Protein AF-A0A7S3RDD9-F1 (afdb_monomer)

Foldseek 3Di:
DFADPPPDDQADFPVNVPPDDDDPPPWDKDFDPNFAQKDFAAPDAPRNQWDFPPDPPGDIHGQWTKYAAQDPVRLVVVADPQFFWWKAANVRSIITTGRHHRPDIDGGHRMGTITID

Nearest PDB structures (foldseek):
  4z0f-assembly1_A  TM=6.464E-01  e=8.076E-02  Plasmodium falciparum Vietnam Oak-Knoll (FVO)
  4r1a-assembly1_A  TM=6.212E-01  e=8.076E-02  Plasmodium falciparum FCR-3/Gambia
  8qu7-assembly1_E  TM=6.274E-01  e=1.860E-01  Plasmodium falciparum 3D7
  3zwz-assembly1_A  TM=6.482E-01  e=3.244E-01  Plasmodium falciparum 3D7
  2z8v-assembly1_A  TM=6.323E-01  e=1.627E+00  Plasmodium falciparum 3D7

Radius of gyration: 13.99 Å; Cα contacts (8 Å, |Δi|>4): 254; chains: 1; bounding box: 32×35×36 Å

pLDDT: mean 82.37, std 18.24, range [41.75, 98.5]

Mean predicted aligned error: 8.46 Å

Solvent-accessible surface area (backbone atoms only — not comparable to full-atom values): 6623 Å² total; per-residue (Å²): 125,36,64,57,103,67,90,48,48,57,84,46,39,70,80,74,60,71,82,71,84,94,69,94,68,80,81,50,71,45,59,50,95,74,11,65,32,16,36,59,9,25,93,38,66,82,34,76,37,71,42,77,37,93,52,102,78,70,46,74,44,48,38,41,42,60,36,43,26,88,42,64,72,54,38,55,69,68,43,52,92,72,35,32,24,37,30,33,27,65,92,78,21,40,18,36,38,21,53,47,68,70,75,30,54,38,89,36,81,68,24,29,14,31,39,47,113

Structure (mmCIF, N/CA/C/O backbone):
data_AF-A0A7S3RDD9-F1
#
_entry.id   AF-A0A7S3RDD9-F1
#
loop_
_atom_site.group_PDB
_atom_site.id
_atom_site.type_symbol
_atom_site.label_atom_id
_atom_site.label_alt_id
_atom_site.label_comp_id
_atom_site.label_asym_id
_atom_site.label_entity_id
_atom_site.label_seq_id
_atom_site.pdbx_PDB_ins_code
_atom_site.Cartn_x
_atom_site.Cartn_y
_atom_site.Cartn_z
_atom_site.occupancy
_atom_site.B_iso_or_equiv
_atom_site.auth_seq_id
_atom_site.auth_comp_id
_atom_site.auth_asym_id
_atom_site.auth_atom_id
_atom_site.pdbx_PDB_model_num
ATOM 1 N N . VAL A 1 1 ? -7.892 11.797 -12.646 1.00 41.75 1 VAL A N 1
ATOM 2 C CA . VAL A 1 1 ? -7.935 10.546 -13.435 1.00 41.75 1 VAL A CA 1
ATOM 3 C C . VAL A 1 1 ? -7.158 9.507 -12.651 1.00 41.75 1 VAL A C 1
ATOM 5 O O . VAL A 1 1 ? -6.071 9.846 -12.200 1.00 41.75 1 VAL A O 1
ATOM 8 N N . ALA A 1 2 ? -7.747 8.349 -12.343 1.00 41.94 2 ALA A N 1
ATOM 9 C CA . ALA A 1 2 ? -7.025 7.296 -11.627 1.00 41.94 2 ALA A CA 1
ATOM 10 C C . ALA A 1 2 ? -5.973 6.723 -12.591 1.00 41.94 2 ALA A C 1
ATOM 12 O O . ALA A 1 2 ? -6.291 6.438 -13.741 1.00 41.94 2 ALA A O 1
ATOM 13 N N . GLY A 1 3 ? -4.711 6.684 -12.172 1.00 47.59 3 GLY A N 1
ATOM 14 C CA . GLY A 1 3 ? -3.535 6.578 -13.040 1.00 47.59 3 GLY A CA 1
ATOM 15 C C . GLY A 1 3 ? -3.245 5.214 -13.676 1.00 47.59 3 GLY A C 1
ATOM 16 O O . GLY A 1 3 ? -2.094 4.804 -13.646 1.00 47.59 3 GLY A O 1
ATOM 17 N N . CYS A 1 4 ? -4.217 4.537 -14.297 1.00 46.78 4 CYS A N 1
ATOM 18 C CA . CYS A 1 4 ? -3.966 3.411 -15.216 1.00 46.78 4 CYS A CA 1
ATOM 19 C C . CYS A 1 4 ? -4.966 3.435 -16.394 1.00 46.78 4 CYS A C 1
ATOM 21 O O . CYS A 1 4 ? -6.037 4.031 -16.283 1.00 46.78 4 CYS A O 1
ATOM 23 N N . TRP A 1 5 ? -4.590 2.815 -17.518 1.00 46.38 5 TRP A N 1
ATOM 24 C CA . TRP A 1 5 ? -5.244 2.764 -18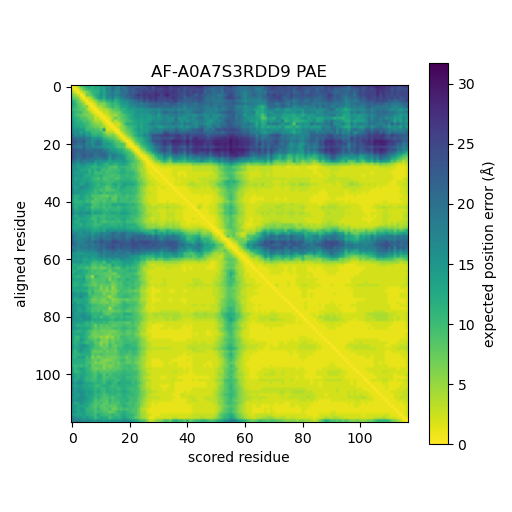.843 1.00 46.38 5 TRP A CA 1
ATOM 25 C C . TRP A 1 5 ? -6.630 2.066 -18.890 1.00 46.38 5 TRP A C 1
ATOM 27 O O . TRP A 1 5 ? -6.925 1.284 -19.794 1.00 46.38 5 TR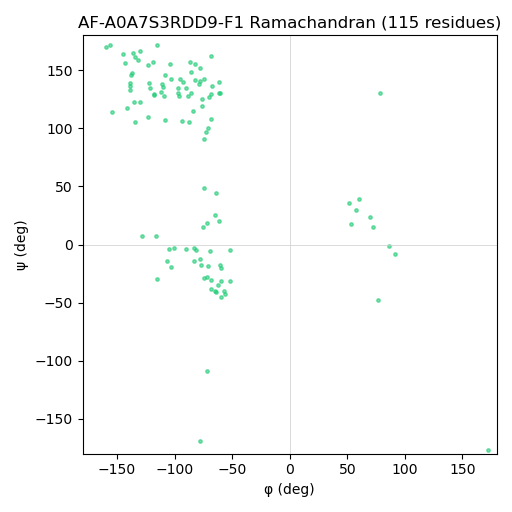P A O 1
ATOM 37 N N . ASP A 1 6 ? -7.506 2.353 -17.930 1.00 54.91 6 ASP A N 1
ATOM 38 C CA . ASP A 1 6 ? -8.713 1.558 -17.678 1.00 54.91 6 ASP A CA 1
ATOM 39 C C . ASP A 1 6 ? -9.995 2.418 -17.625 1.00 54.91 6 ASP A C 1
ATOM 41 O O . ASP A 1 6 ? -11.046 1.917 -17.234 1.00 54.91 6 ASP A O 1
ATOM 45 N N . ASP A 1 7 ? -9.931 3.718 -17.948 1.00 56.09 7 ASP A N 1
ATOM 46 C CA . ASP A 1 7 ? -11.034 4.696 -17.792 1.00 56.09 7 ASP A CA 1
ATOM 47 C C . ASP A 1 7 ? -11.646 4.762 -16.369 1.00 56.09 7 ASP A C 1
ATOM 49 O O . ASP A 1 7 ? -12.731 5.310 -16.160 1.00 56.09 7 ASP A O 1
ATOM 53 N N . ARG A 1 8 ? -10.938 4.242 -15.356 1.00 58.84 8 ARG A N 1
ATOM 54 C CA . ARG A 1 8 ? -11.400 4.213 -13.961 1.00 58.84 8 ARG A CA 1
ATOM 55 C C . ARG A 1 8 ? -11.256 5.560 -13.254 1.00 58.84 8 ARG A C 1
ATOM 57 O O . ARG A 1 8 ? -10.377 6.383 -13.539 1.00 58.84 8 ARG A O 1
ATOM 64 N N . THR A 1 9 ? -12.124 5.775 -12.275 1.00 60.28 9 THR A N 1
ATOM 65 C CA . THR A 1 9 ? -12.179 6.972 -11.431 1.00 60.28 9 THR A CA 1
ATOM 66 C C . THR A 1 9 ? -11.957 6.614 -9.965 1.00 60.28 9 THR A C 1
ATOM 68 O O . THR A 1 9 ? -12.222 5.500 -9.537 1.00 60.28 9 THR A O 1
ATOM 71 N N . ILE A 1 10 ? -11.514 7.582 -9.158 1.00 56.62 10 ILE A N 1
ATOM 72 C CA . ILE A 1 10 ? -11.277 7.386 -7.713 1.00 56.62 10 ILE A CA 1
ATOM 73 C C . ILE A 1 10 ? -12.537 6.961 -6.932 1.00 56.62 10 ILE A C 1
ATOM 75 O O . ILE A 1 10 ? -12.448 6.420 -5.834 1.00 56.62 10 ILE A O 1
ATOM 79 N N . THR A 1 11 ? -13.719 7.210 -7.500 1.00 60.38 11 THR A N 1
ATOM 80 C CA . THR A 1 11 ? -15.012 6.823 -6.926 1.00 60.38 11 THR A CA 1
ATOM 81 C C . THR A 1 11 ? -15.389 5.368 -7.197 1.00 60.38 11 THR A C 1
ATOM 83 O O . THR A 1 11 ? -16.426 4.923 -6.709 1.00 60.38 11 THR A O 1
ATOM 86 N N . ASP A 1 12 ? -14.592 4.630 -7.974 1.00 64.31 12 ASP A N 1
ATOM 87 C CA . ASP A 1 12 ? -14.836 3.211 -8.203 1.00 64.31 12 ASP A CA 1
ATOM 88 C C . ASP A 1 12 ? -14.624 2.400 -6.917 1.00 64.31 12 ASP A C 1
ATOM 90 O O . ASP A 1 12 ? -13.672 2.603 -6.161 1.00 64.31 12 ASP A O 1
ATOM 94 N N . THR A 1 13 ? -15.552 1.477 -6.664 1.00 61.88 13 THR A N 1
ATOM 95 C CA . THR A 1 13 ? -15.581 0.615 -5.476 1.00 61.88 13 THR A CA 1
ATOM 96 C C . THR A 1 13 ? -15.393 -0.856 -5.854 1.00 61.88 13 THR A C 1
ATOM 98 O O . THR A 1 13 ? -15.463 -1.230 -7.028 1.00 61.88 13 THR A O 1
ATOM 101 N N . VAL A 1 14 ? -15.228 -1.726 -4.851 1.00 60.09 14 VAL A N 1
ATOM 102 C CA . VAL A 1 14 ? -15.224 -3.195 -5.024 1.00 60.09 14 VAL A CA 1
ATOM 103 C C . VAL A 1 14 ? -16.446 -3.721 -5.789 1.00 60.09 14 VAL A C 1
ATOM 105 O O . VAL A 1 14 ? -16.338 -4.696 -6.533 1.00 60.09 14 VAL A O 1
ATOM 108 N N . ASP A 1 15 ? -17.601 -3.060 -5.660 1.00 61.00 15 ASP A N 1
ATOM 109 C CA . ASP A 1 15 ? -18.829 -3.445 -6.360 1.00 61.00 15 ASP A CA 1
ATOM 110 C C . ASP A 1 15 ? -18.707 -3.212 -7.876 1.00 61.00 15 ASP A C 1
ATOM 112 O O . ASP A 1 15 ? -19.241 -3.994 -8.669 1.00 61.00 15 ASP A O 1
ATOM 116 N N . ASN A 1 16 ? -17.927 -2.205 -8.287 1.00 61.53 16 ASN A N 1
ATOM 117 C CA . ASN A 1 16 ? -17.640 -1.908 -9.692 1.00 61.53 16 ASN A CA 1
ATOM 118 C C . ASN A 1 16 ? -16.646 -2.924 -10.292 1.00 61.53 16 ASN A C 1
ATOM 120 O O . ASN A 1 16 ? -16.726 -3.233 -11.482 1.00 61.53 16 ASN A O 1
ATOM 124 N N . ALA A 1 17 ? -15.755 -3.500 -9.474 1.00 55.78 17 ALA A N 1
ATOM 125 C CA . ALA A 1 17 ? -14.760 -4.496 -9.892 1.00 55.78 17 ALA A CA 1
ATOM 126 C C . ALA A 1 17 ? -15.335 -5.918 -10.090 1.00 55.78 17 ALA A C 1
ATOM 128 O O . ALA A 1 17 ? -14.693 -6.780 -10.694 1.00 55.78 17 ALA A O 1
ATOM 129 N N . ARG A 1 18 ? -16.569 -6.182 -9.635 1.00 53.25 18 ARG A N 1
ATOM 130 C CA . ARG A 1 18 ? -17.167 -7.529 -9.512 1.00 53.25 18 ARG A CA 1
ATOM 131 C C . ARG A 1 18 ? -17.552 -8.230 -10.831 1.00 53.25 18 ARG A C 1
ATOM 133 O O . ARG A 1 18 ? -18.346 -9.170 -10.815 1.00 53.25 18 ARG A O 1
ATOM 140 N N . ARG A 1 19 ? -17.015 -7.818 -11.985 1.00 54.66 19 ARG A N 1
ATOM 141 C CA . ARG A 1 19 ? -17.282 -8.477 -13.281 1.00 54.66 19 ARG A CA 1
ATOM 142 C C . ARG A 1 19 ? -16.326 -9.610 -13.658 1.00 54.66 19 ARG A C 1
ATOM 144 O O . ARG A 1 19 ? -16.592 -10.254 -14.668 1.00 54.66 19 ARG A O 1
ATOM 151 N N . VAL A 1 20 ? -15.277 -9.921 -12.890 1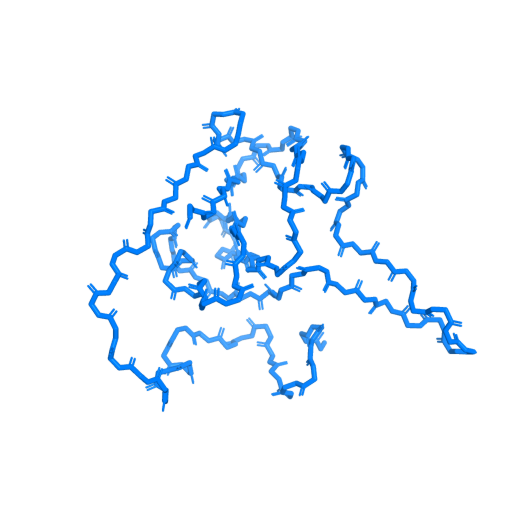.00 51.03 20 VAL A N 1
ATOM 152 C CA . VAL A 1 20 ? -14.328 -10.980 -13.288 1.00 51.03 20 VAL A CA 1
ATOM 153 C C . VAL A 1 20 ? -13.854 -11.841 -12.101 1.00 51.03 20 VAL A C 1
ATOM 155 O O . VAL A 1 20 ? -13.159 -11.368 -11.215 1.00 51.03 20 VAL A O 1
ATOM 158 N N . LEU A 1 21 ? -14.210 -13.130 -12.205 1.00 47.91 21 LEU A N 1
ATOM 159 C CA . LEU A 1 21 ? -13.675 -14.360 -11.590 1.00 47.91 21 LEU A CA 1
ATOM 160 C C . LEU A 1 21 ? -14.026 -14.737 -10.12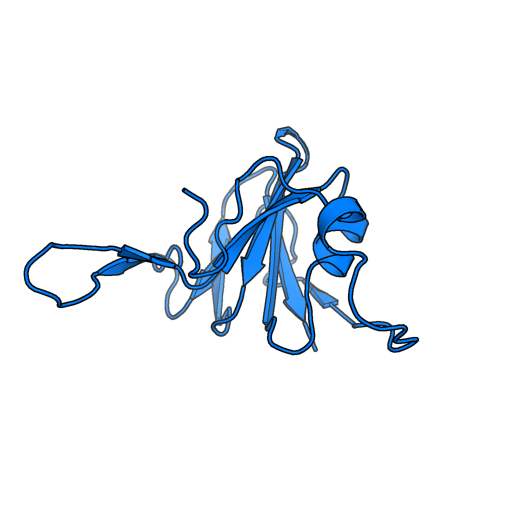9 1.00 47.91 21 LEU A C 1
ATOM 162 O O . LEU A 1 21 ? -13.854 -13.950 -9.203 1.00 47.91 21 LEU A O 1
ATOM 166 N N . PRO A 1 22 ? -14.462 -15.998 -9.901 1.00 57.50 22 PRO A N 1
ATOM 167 C CA . PRO A 1 22 ? -14.502 -16.603 -8.580 1.00 57.50 22 PRO A CA 1
ATOM 168 C C . PRO A 1 22 ? -13.120 -17.184 -8.267 1.00 57.50 22 PRO A C 1
ATOM 170 O O . PRO A 1 22 ? -12.696 -18.138 -8.916 1.00 57.50 22 PRO A O 1
ATOM 173 N N . THR A 1 23 ? -12.417 -16.660 -7.268 1.00 49.81 23 THR A N 1
ATOM 174 C CA . THR A 1 23 ? -11.196 -17.314 -6.777 1.00 49.81 23 THR A CA 1
ATOM 175 C C . THR A 1 23 ? -11.182 -17.358 -5.261 1.00 49.81 23 THR A C 1
ATOM 177 O O . THR A 1 23 ? -10.942 -16.373 -4.575 1.00 49.81 23 THR A O 1
ATOM 180 N N . THR A 1 24 ? -11.431 -18.564 -4.768 1.00 54.12 24 THR A N 1
ATOM 181 C CA . THR A 1 24 ? -11.238 -19.092 -3.413 1.00 54.12 24 THR A CA 1
ATOM 182 C C . THR A 1 24 ? -9.767 -19.160 -2.976 1.00 54.12 24 THR A C 1
ATOM 184 O O . THR A 1 24 ? -9.436 -19.959 -2.108 1.00 54.12 24 THR A O 1
ATOM 187 N N . GLU A 1 25 ? -8.881 -18.336 -3.535 1.00 58.25 25 GLU A N 1
ATOM 188 C CA . GLU A 1 25 ? -7.510 -18.213 -3.038 1.00 58.25 25 GLU A CA 1
ATOM 189 C C . GLU A 1 25 ? -7.473 -17.053 -2.054 1.00 58.25 25 GLU A C 1
ATOM 191 O O . GLU A 1 25 ? -7.612 -15.880 -2.409 1.00 58.25 25 GLU A O 1
ATOM 196 N N . LYS A 1 26 ? -7.372 -17.407 -0.777 1.00 61.59 26 LYS A N 1
ATOM 197 C CA . LYS A 1 26 ? -7.267 -16.450 0.312 1.00 61.59 26 LYS A CA 1
ATOM 198 C C . LYS A 1 26 ? -5.865 -15.848 0.235 1.00 61.59 26 LYS A C 1
ATOM 200 O O . LYS A 1 26 ? -4.916 -16.473 0.688 1.00 61.59 26 LYS A O 1
ATOM 205 N N . MET A 1 27 ? -5.736 -14.678 -0.383 1.00 77.44 27 MET A N 1
ATOM 206 C CA . MET A 1 27 ? -4.453 -13.977 -0.436 1.00 77.44 27 MET A CA 1
ATOM 207 C C . MET A 1 27 ? -3.980 -13.666 0.985 1.00 77.44 27 MET A C 1
ATOM 209 O O . MET A 1 27 ? -4.751 -13.152 1.803 1.00 77.44 27 MET A O 1
ATOM 213 N N . THR A 1 28 ? -2.728 -14.009 1.274 1.00 90.31 28 THR A N 1
ATOM 214 C CA . THR A 1 28 ? -2.087 -13.705 2.553 1.00 90.31 28 THR A CA 1
ATOM 215 C C . THR A 1 28 ? -1.357 -12.378 2.435 1.00 90.31 28 THR A C 1
ATOM 217 O O . THR A 1 28 ? -0.738 -12.087 1.414 1.00 90.31 28 THR A O 1
ATOM 220 N N . PHE A 1 29 ? -1.440 -11.573 3.491 1.00 95.00 29 PHE A N 1
ATOM 221 C CA . PHE A 1 29 ? -0.757 -10.293 3.579 1.00 95.00 29 PHE A CA 1
ATOM 222 C C . PHE A 1 29 ? 0.153 -10.260 4.800 1.00 95.00 29 PHE A C 1
ATOM 224 O O . PHE A 1 29 ? -0.248 -10.686 5.887 1.00 95.00 29 PHE A O 1
ATOM 231 N N . GLN A 1 30 ? 1.347 -9.699 4.627 1.00 96.56 30 GLN A N 1
ATOM 232 C CA . GLN A 1 30 ? 2.308 -9.458 5.694 1.00 96.56 30 GLN A CA 1
ATOM 233 C C . GLN A 1 30 ? 2.467 -7.953 5.946 1.00 96.56 30 GLN A C 1
ATOM 235 O O . GLN A 1 30 ? 2.680 -7.197 4.995 1.00 96.56 30 GLN A O 1
ATOM 240 N N . PRO A 1 31 ? 2.389 -7.495 7.208 1.00 96.88 31 PRO A N 1
ATOM 241 C CA . PRO A 1 31 ? 2.657 -6.103 7.538 1.00 96.88 31 PRO A CA 1
ATOM 242 C C . PRO A 1 31 ? 4.141 -5.787 7.330 1.00 96.88 31 PRO A C 1
ATOM 244 O O . PRO A 1 31 ? 5.006 -6.476 7.875 1.00 96.88 31 PRO A O 1
ATOM 247 N N . LEU A 1 32 ? 4.441 -4.713 6.602 1.00 95.94 32 LEU A N 1
ATOM 248 C CA . LEU A 1 32 ? 5.810 -4.212 6.484 1.00 95.94 32 LEU A CA 1
ATOM 249 C C . LEU A 1 32 ? 6.128 -3.272 7.647 1.00 95.94 32 LEU A C 1
ATOM 251 O O . LEU A 1 32 ? 5.346 -2.376 7.957 1.00 95.94 32 LEU A O 1
ATOM 255 N N . ASP A 1 33 ? 7.258 -3.495 8.320 1.00 95.69 33 ASP A N 1
ATOM 256 C CA . ASP A 1 33 ? 7.721 -2.697 9.468 1.00 95.69 33 ASP A CA 1
ATOM 257 C C . ASP A 1 33 ? 6.672 -2.503 10.583 1.00 95.69 33 ASP A C 1
ATOM 259 O O . ASP A 1 33 ? 6.592 -1.445 11.219 1.00 95.69 33 ASP A O 1
ATOM 263 N N . GLY A 1 34 ? 5.859 -3.539 10.819 1.00 95.06 34 GLY A N 1
ATOM 264 C CA . GLY A 1 34 ? 4.758 -3.539 11.789 1.00 95.06 34 GLY A CA 1
ATOM 265 C C . GLY A 1 34 ? 3.404 -3.108 11.216 1.00 95.06 34 GLY A C 1
ATOM 266 O O . GLY A 1 34 ? 2.389 -3.269 11.890 1.00 95.06 34 GLY A O 1
ATOM 267 N N . GLY A 1 35 ? 3.366 -2.628 9.972 1.00 94.44 35 GLY A N 1
ATOM 268 C CA . GLY A 1 35 ? 2.158 -2.342 9.200 1.00 94.44 35 GLY A CA 1
ATOM 269 C C . GLY A 1 35 ? 1.449 -1.054 9.605 1.00 94.44 35 GLY A C 1
ATOM 270 O O . GLY A 1 35 ? 1.133 -0.259 8.733 1.00 94.44 35 GLY A O 1
ATOM 271 N N . ASP A 1 36 ? 1.219 -0.826 10.898 1.00 97.31 36 ASP A N 1
ATOM 272 C CA . ASP A 1 36 ? 0.542 0.370 11.418 1.00 97.31 36 ASP A CA 1
ATOM 273 C C . ASP A 1 36 ? 1.463 1.597 11.477 1.00 97.31 36 ASP A C 1
ATOM 275 O O . ASP A 1 36 ? 2.629 1.512 11.872 1.00 97.31 36 ASP A O 1
ATOM 279 N N . GLY A 1 37 ? 0.931 2.756 11.084 1.00 97.50 37 GLY A N 1
ATOM 280 C CA . GLY A 1 37 ? 1.693 4.002 11.010 1.00 97.50 37 GLY A CA 1
ATOM 281 C C . GLY A 1 37 ? 2.729 4.003 9.885 1.00 97.50 37 GLY A C 1
ATOM 282 O O . GLY A 1 37 ? 3.721 4.736 9.967 1.00 97.50 37 GLY A O 1
ATOM 283 N N . ARG A 1 38 ? 2.519 3.171 8.859 1.00 98.06 38 ARG A N 1
ATOM 284 C CA . ARG A 1 38 ? 3.429 2.976 7.729 1.00 98.06 38 ARG A CA 1
ATOM 285 C C . ARG A 1 38 ? 2.740 3.295 6.415 1.00 98.06 38 ARG A C 1
ATOM 287 O O . ARG A 1 38 ? 1.639 2.820 6.155 1.00 98.06 38 ARG A O 1
ATOM 294 N N . VAL A 1 39 ? 3.446 4.040 5.578 1.00 97.81 39 VAL A N 1
ATOM 295 C CA . VAL A 1 39 ? 3.138 4.214 4.156 1.00 97.81 39 VAL A CA 1
ATOM 296 C C . VAL A 1 39 ? 4.096 3.369 3.323 1.00 97.81 39 VAL A C 1
ATOM 298 O O . VAL A 1 39 ? 5.272 3.240 3.676 1.00 97.81 39 VAL A O 1
ATOM 301 N N . CYS A 1 40 ? 3.590 2.781 2.249 1.00 98.06 40 CYS A N 1
ATOM 302 C CA . CYS A 1 40 ? 4.312 1.927 1.325 1.00 98.06 40 CYS A CA 1
ATOM 303 C C . CYS A 1 40 ? 5.230 2.746 0.420 1.00 98.06 40 CYS A C 1
ATOM 305 O O . CYS A 1 40 ? 4.920 3.870 0.021 1.00 98.06 40 CYS A O 1
ATOM 307 N N . ARG A 1 41 ? 6.404 2.194 0.126 1.00 97.19 41 ARG A N 1
ATOM 308 C CA . ARG A 1 41 ? 7.398 2.804 -0.752 1.00 97.19 41 ARG A CA 1
ATOM 309 C C . ARG A 1 41 ? 7.985 1.758 -1.687 1.00 97.19 41 ARG A C 1
ATOM 311 O O . ARG A 1 41 ? 8.136 0.595 -1.309 1.00 97.19 41 ARG A O 1
ATOM 318 N N . GLY A 1 42 ? 8.336 2.195 -2.891 1.00 94.19 42 GLY A N 1
ATOM 319 C CA . GLY A 1 42 ? 8.921 1.337 -3.915 1.00 94.19 42 GLY A CA 1
ATOM 320 C C . GLY A 1 42 ? 10.363 0.951 -3.585 1.00 94.19 42 GLY A C 1
ATOM 321 O O . GLY A 1 42 ? 10.640 0.162 -2.682 1.00 94.19 42 GLY A O 1
ATOM 322 N N . SER A 1 43 ? 11.298 1.510 -4.342 1.00 92.50 43 SER A N 1
ATOM 323 C CA . SER A 1 43 ? 12.718 1.143 -4.355 1.00 92.50 43 SER A CA 1
ATOM 324 C C . SER A 1 43 ? 13.576 1.782 -3.253 1.00 92.50 43 SER A C 1
ATOM 326 O O . SER A 1 43 ? 14.698 1.329 -3.024 1.00 92.50 43 SER A O 1
ATOM 328 N N . HIS A 1 44 ? 13.076 2.815 -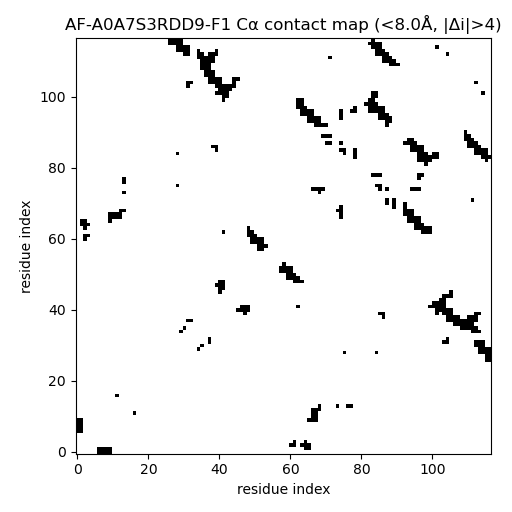2.569 1.00 92.38 44 HIS A N 1
ATOM 329 C CA . HIS A 1 44 ? 13.709 3.456 -1.409 1.00 92.38 44 HIS A CA 1
ATOM 330 C C . HIS A 1 44 ? 12.672 4.231 -0.575 1.00 92.38 44 HIS A C 1
ATOM 332 O O . HIS A 1 44 ? 11.550 4.449 -1.012 1.00 92.38 44 HIS A O 1
ATOM 338 N N . GLU A 1 45 ? 13.030 4.711 0.619 1.00 93.50 45 GLU A N 1
ATOM 339 C CA . GLU A 1 45 ? 12.097 5.340 1.583 1.00 93.50 45 GLU A CA 1
ATOM 340 C C . GLU A 1 45 ? 11.370 6.615 1.093 1.00 93.50 45 GLU A C 1
ATOM 342 O O . GLU A 1 45 ? 10.385 7.051 1.703 1.00 93.50 45 GLU A O 1
ATOM 347 N N . GLN A 1 46 ? 11.867 7.254 0.030 1.00 91.88 46 GLN A N 1
ATOM 348 C CA . GLN A 1 46 ? 11.274 8.451 -0.587 1.00 91.88 46 GLN A CA 1
ATOM 349 C C . GLN A 1 46 ? 10.563 8.147 -1.910 1.00 91.88 46 GLN A C 1
ATOM 351 O O . GLN A 1 46 ? 9.969 9.056 -2.481 1.00 91.88 46 GLN A O 1
ATOM 356 N N . ASP A 1 47 ? 10.620 6.902 -2.384 1.00 90.75 47 ASP A N 1
ATOM 357 C CA . ASP A 1 47 ? 9.911 6.448 -3.576 1.00 90.75 47 ASP A CA 1
ATOM 358 C C . ASP A 1 47 ? 8.427 6.293 -3.236 1.00 90.75 47 ASP A C 1
ATOM 360 O O . ASP A 1 47 ? 7.987 5.252 -2.743 1.00 90.75 47 ASP A O 1
ATOM 364 N N . ASP A 1 48 ? 7.664 7.363 -3.442 1.00 91.00 48 ASP A N 1
ATOM 365 C CA . ASP A 1 48 ? 6.219 7.422 -3.209 1.00 91.00 48 ASP A CA 1
ATOM 366 C C . ASP A 1 48 ? 5.400 6.697 -4.286 1.00 91.00 48 ASP A C 1
ATOM 368 O O . ASP A 1 48 ? 4.191 6.908 -4.374 1.00 91.00 48 ASP A O 1
ATOM 372 N N . GLY A 1 49 ? 6.057 5.864 -5.103 1.00 86.56 49 GLY A N 1
ATOM 373 C CA . GLY A 1 49 ? 5.459 5.118 -6.198 1.00 86.56 49 GLY A CA 1
ATOM 374 C C . GLY A 1 49 ? 5.089 5.988 -7.394 1.00 86.56 49 GLY A C 1
ATOM 375 O O . GLY A 1 49 ? 4.327 5.529 -8.243 1.00 86.56 49 GLY A O 1
ATOM 376 N N . THR A 1 50 ? 5.595 7.224 -7.486 1.00 86.88 50 THR A N 1
ATOM 377 C CA . THR A 1 50 ? 5.426 8.073 -8.670 1.00 86.88 50 THR A CA 1
ATOM 378 C C . THR A 1 50 ? 6.737 8.236 -9.440 1.00 86.88 50 THR A C 1
ATOM 380 O O . THR A 1 50 ? 7.771 8.615 -8.893 1.00 86.88 50 THR A O 1
ATOM 383 N N . GLY A 1 51 ? 6.692 7.970 -10.745 1.00 75.25 51 GLY A N 1
ATOM 384 C CA . GLY A 1 51 ? 7.815 8.145 -11.668 1.00 75.25 51 GLY A CA 1
ATOM 385 C C . GLY A 1 51 ? 7.457 9.079 -12.821 1.00 75.25 51 GLY A C 1
ATOM 386 O O . GLY A 1 51 ? 6.289 9.212 -13.186 1.00 75.25 51 GLY A O 1
ATOM 387 N N . GLU A 1 52 ? 8.444 9.743 -13.422 1.00 68.69 52 GLU A N 1
ATOM 388 C CA . GLU A 1 52 ? 8.216 10.484 -14.667 1.00 68.69 52 GLU A CA 1
ATOM 389 C C . GLU A 1 52 ? 8.133 9.517 -15.854 1.00 68.69 52 GLU A C 1
ATOM 391 O O . GLU A 1 52 ? 9.064 8.758 -16.127 1.00 68.69 52 GLU A O 1
ATOM 396 N N . LEU A 1 53 ? 7.045 9.591 -16.623 1.00 60.56 53 LEU A N 1
ATOM 397 C CA . LEU A 1 53 ? 7.008 9.027 -17.965 1.00 60.56 53 LEU A CA 1
ATOM 398 C C . LEU A 1 53 ? 7.949 9.878 -18.816 1.00 60.56 53 LEU A C 1
ATOM 400 O O . LEU A 1 53 ? 7.607 11.009 -19.163 1.00 60.56 53 LEU A O 1
ATOM 404 N N . GLY A 1 54 ? 9.112 9.331 -19.182 1.00 47.94 54 GLY A N 1
ATOM 405 C CA . GLY A 1 54 ? 10.152 9.987 -19.994 1.00 47.94 54 GLY A CA 1
ATOM 406 C C . GLY A 1 54 ? 9.739 10.397 -21.422 1.00 47.94 54 GLY A C 1
ATOM 407 O O . GLY A 1 54 ? 10.590 10.573 -22.291 1.00 47.94 54 GLY A O 1
ATOM 408 N N . GLY A 1 55 ? 8.440 10.525 -21.698 1.00 53.38 55 GLY A N 1
ATOM 409 C CA . GLY A 1 55 ? 7.892 11.076 -22.926 1.00 53.38 55 GLY A CA 1
ATOM 410 C C . GLY A 1 55 ? 7.841 12.607 -22.913 1.00 53.38 55 GLY A C 1
ATOM 411 O O . GLY A 1 55 ? 7.703 13.252 -21.879 1.00 53.38 55 GLY A O 1
ATOM 412 N N . ILE A 1 56 ? 7.858 13.183 -24.113 1.00 50.06 56 ILE A N 1
ATOM 413 C CA . ILE A 1 56 ? 7.834 14.623 -24.451 1.00 50.06 56 ILE A CA 1
ATOM 414 C C . ILE A 1 56 ? 6.716 15.476 -23.803 1.00 50.06 56 ILE A C 1
ATOM 416 O O . ILE A 1 56 ? 6.737 16.692 -23.958 1.00 50.06 56 ILE A O 1
ATOM 420 N N . ASN A 1 57 ? 5.778 14.875 -23.061 1.00 54.53 57 ASN A N 1
ATOM 421 C CA . ASN A 1 57 ? 4.665 15.559 -22.390 1.00 54.53 57 ASN A CA 1
ATOM 422 C C . ASN A 1 57 ? 4.691 15.469 -20.848 1.00 54.53 57 ASN A C 1
ATOM 424 O O . ASN A 1 57 ? 3.723 15.894 -20.222 1.00 54.53 57 ASN A O 1
ATOM 428 N N . GLY A 1 58 ? 5.751 14.931 -20.227 1.00 57.12 58 GLY A N 1
ATOM 429 C CA . GLY A 1 58 ? 5.933 14.983 -18.765 1.00 57.12 58 GLY A CA 1
ATOM 430 C C . GLY A 1 58 ? 4.825 14.299 -17.952 1.00 57.12 58 GLY A C 1
ATOM 431 O O . GLY A 1 58 ? 4.380 14.828 -16.934 1.00 57.12 58 GLY A O 1
ATOM 432 N N . GLY A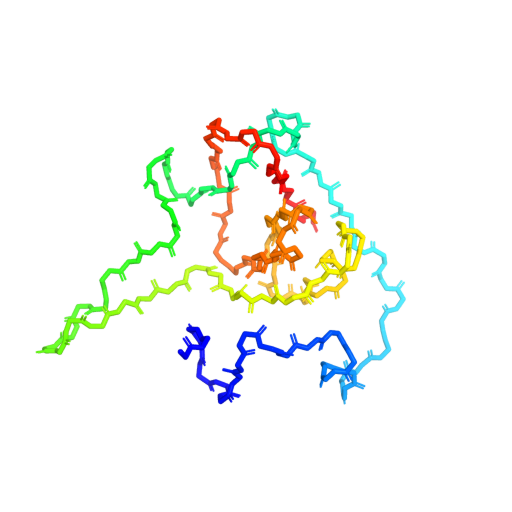 1 59 ? 4.329 13.150 -18.423 1.00 63.12 59 GLY A N 1
ATOM 433 C CA . GLY A 1 59 ? 3.349 12.359 -17.675 1.00 63.12 59 GLY A CA 1
ATOM 434 C C . GLY A 1 59 ? 3.959 11.747 -16.409 1.00 63.12 59 GLY A C 1
ATOM 435 O O . GLY A 1 59 ? 5.176 11.641 -16.300 1.00 63.12 59 GLY A O 1
ATOM 436 N N . ARG A 1 60 ? 3.122 11.317 -15.461 1.00 68.88 60 ARG A N 1
ATOM 437 C CA . ARG A 1 60 ? 3.561 10.501 -14.320 1.00 68.88 60 ARG A CA 1
ATOM 438 C C . ARG A 1 60 ? 3.031 9.082 -14.449 1.00 68.88 60 ARG A C 1
ATOM 440 O O . ARG A 1 60 ? 1.855 8.906 -14.767 1.00 68.88 60 ARG A O 1
ATOM 447 N N . GLU A 1 61 ? 3.886 8.109 -14.182 1.00 78.19 61 GLU A N 1
ATOM 448 C CA . GLU A 1 61 ? 3.523 6.711 -13.975 1.00 78.19 61 GLU A CA 1
ATOM 449 C C . GLU A 1 61 ? 3.374 6.463 -12.478 1.00 78.19 61 GLU A C 1
ATOM 451 O O . GLU A 1 61 ? 4.098 7.052 -11.674 1.00 78.19 61 GLU A O 1
ATOM 456 N N . TRP A 1 62 ? 2.391 5.647 -12.117 1.00 86.38 62 TRP A N 1
ATOM 457 C CA . TRP A 1 62 ? 2.106 5.296 -10.735 1.00 86.38 62 TRP A CA 1
ATOM 458 C C . TRP A 1 62 ? 2.305 3.791 -10.579 1.00 86.38 62 TRP A C 1
ATOM 460 O O . TRP A 1 62 ? 1.726 3.012 -11.334 1.00 86.38 62 TRP A O 1
ATOM 470 N N . ALA A 1 63 ? 3.077 3.395 -9.572 1.00 90.44 63 ALA A N 1
ATOM 471 C CA . ALA A 1 63 ? 3.320 2.008 -9.175 1.00 90.44 63 ALA A CA 1
ATOM 472 C C . ALA A 1 63 ? 2.078 1.326 -8.568 1.00 90.44 63 ALA A C 1
ATOM 474 O O . ALA A 1 63 ? 2.098 0.134 -8.254 1.00 90.44 63 ALA A O 1
ATOM 475 N N . TYR A 1 64 ? 0.996 2.083 -8.372 1.00 93.62 64 TYR A N 1
ATOM 476 C CA . TYR A 1 64 ? -0.251 1.644 -7.767 1.00 93.62 64 TYR A CA 1
ATOM 477 C C . TYR A 1 64 ? -1.465 2.326 -8.397 1.00 93.62 64 TYR A C 1
ATOM 479 O O . TYR A 1 64 ? -1.387 3.367 -9.050 1.00 93.62 64 TYR A O 1
ATOM 487 N N . SER A 1 65 ? -2.629 1.740 -8.139 1.00 90.12 65 SER A N 1
ATOM 488 C CA . SER A 1 65 ? -3.929 2.352 -8.411 1.00 90.12 65 SER A CA 1
ATOM 489 C C . SER A 1 65 ? -4.612 2.763 -7.113 1.00 90.12 65 SER A C 1
ATOM 491 O O . SER A 1 65 ? -4.488 2.081 -6.100 1.00 90.12 65 SER A O 1
ATOM 493 N N . ILE A 1 66 ? -5.355 3.868 -7.150 1.00 92.06 66 ILE A N 1
ATOM 494 C CA . ILE A 1 66 ? -6.103 4.375 -5.996 1.00 92.06 66 ILE A CA 1
ATOM 495 C C . ILE A 1 66 ? -7.557 3.912 -6.076 1.00 92.06 66 ILE A C 1
ATOM 497 O O . ILE A 1 66 ? -8.207 4.061 -7.114 1.00 92.06 66 ILE A O 1
ATOM 501 N N . TRP A 1 67 ? -8.069 3.440 -4.946 1.00 90.88 67 TRP A N 1
ATOM 502 C CA . TRP A 1 67 ? -9.426 2.958 -4.746 1.00 90.88 67 TRP A CA 1
ATOM 503 C C . TRP A 1 67 ? -10.041 3.516 -3.469 1.00 90.88 67 TRP A C 1
ATOM 505 O O . TRP A 1 67 ? -9.341 3.917 -2.536 1.00 90.88 67 TRP A O 1
ATOM 515 N N . THR A 1 68 ? -11.371 3.458 -3.405 1.00 92.75 68 THR A N 1
ATOM 516 C CA . THR A 1 68 ? -12.106 3.661 -2.157 1.00 92.75 68 THR A CA 1
ATOM 517 C C . THR A 1 68 ? -12.438 2.309 -1.514 1.00 92.75 68 THR A C 1
ATOM 519 O O . THR A 1 68 ? -13.049 1.456 -2.158 1.00 92.75 68 THR A O 1
ATOM 522 N N . ALA A 1 69 ? -12.090 2.121 -0.237 1.00 92.62 69 ALA A N 1
ATOM 523 C CA . ALA A 1 69 ? -12.388 0.911 0.542 1.00 92.62 69 ALA A CA 1
ATOM 524 C C . ALA A 1 69 ? -12.824 1.265 1.974 1.00 92.62 69 ALA A C 1
ATOM 526 O O . ALA A 1 69 ? -12.241 2.145 2.607 1.00 92.62 69 ALA A O 1
ATOM 527 N N . LYS A 1 70 ? -13.840 0.592 2.533 1.00 94.88 70 LYS A N 1
ATOM 528 C CA . LYS A 1 70 ? -14.401 0.961 3.850 1.00 94.88 70 LYS A CA 1
ATOM 529 C C . LYS A 1 70 ? -13.462 0.629 5.006 1.00 94.88 70 LYS A C 1
ATOM 531 O O . LYS A 1 70 ? -13.563 1.270 6.050 1.00 94.88 70 LYS A O 1
ATOM 536 N N . ASN A 1 71 ? -12.615 -0.381 4.836 1.00 95.25 71 ASN A N 1
ATOM 537 C CA . ASN A 1 71 ? -11.647 -0.866 5.817 1.00 95.25 71 ASN A CA 1
ATOM 538 C C . ASN A 1 71 ? -10.490 -1.596 5.109 1.00 95.25 71 ASN A C 1
ATOM 540 O O . ASN A 1 71 ? -10.564 -1.886 3.912 1.00 95.25 71 ASN A O 1
ATOM 544 N N . LEU A 1 72 ? -9.447 -1.942 5.871 1.00 95.75 72 LEU A N 1
ATOM 545 C CA . LEU A 1 72 ? -8.260 -2.634 5.358 1.00 95.75 72 LEU A CA 1
ATOM 546 C C . LEU A 1 72 ? -8.596 -3.966 4.670 1.00 95.75 72 LEU A C 1
ATOM 548 O O . LEU A 1 72 ? -8.026 -4.272 3.628 1.00 95.75 72 LEU A O 1
ATOM 552 N N . ALA A 1 73 ? -9.529 -4.748 5.221 1.00 94.44 73 ALA A N 1
ATOM 553 C CA . ALA A 1 73 ? -9.892 -6.038 4.641 1.00 94.44 73 ALA A CA 1
ATOM 554 C C . ALA A 1 73 ? -10.513 -5.870 3.246 1.00 94.44 73 ALA A C 1
ATOM 556 O O . ALA A 1 73 ? -10.173 -6.615 2.334 1.00 94.44 73 ALA A O 1
ATOM 557 N N . GLU A 1 74 ? -11.368 -4.864 3.051 1.00 93.19 74 GLU A N 1
ATOM 558 C CA . GLU A 1 74 ? -11.906 -4.521 1.730 1.00 93.19 74 GLU A CA 1
ATOM 559 C C . GLU A 1 74 ? -10.801 -4.040 0.778 1.00 93.19 74 GLU A C 1
ATOM 561 O O . GLU A 1 74 ? -10.765 -4.470 -0.374 1.00 93.19 74 GLU A O 1
ATOM 566 N N . CYS A 1 75 ? -9.847 -3.240 1.263 1.00 95.94 75 CYS A N 1
ATOM 567 C CA . CYS A 1 75 ? -8.689 -2.820 0.469 1.00 95.94 75 CYS A CA 1
ATOM 568 C C . CYS A 1 75 ? -7.860 -4.025 -0.015 1.00 95.94 75 CYS A C 1
ATOM 570 O O . CYS A 1 75 ? -7.569 -4.149 -1.202 1.00 95.94 75 CYS A O 1
ATOM 572 N N . MET A 1 76 ? -7.585 -4.988 0.866 1.00 94.12 76 MET A N 1
ATOM 573 C CA . MET A 1 76 ? -6.893 -6.234 0.515 1.00 94.12 76 MET A CA 1
ATOM 574 C C . MET A 1 76 ? -7.643 -7.060 -0.542 1.00 94.12 76 MET A C 1
ATOM 576 O O . MET A 1 76 ? -7.003 -7.708 -1.365 1.00 94.12 76 MET A O 1
ATOM 580 N N . THR A 1 77 ? -8.983 -7.019 -0.584 1.00 92.12 77 THR A N 1
ATOM 581 C CA . THR A 1 77 ? -9.751 -7.727 -1.632 1.00 92.12 77 THR A CA 1
ATOM 582 C C . THR A 1 77 ? -9.628 -7.107 -3.024 1.00 92.12 77 THR A C 1
ATOM 584 O O . THR A 1 77 ? -9.903 -7.790 -4.009 1.00 92.12 77 THR A O 1
ATOM 587 N N . LEU A 1 78 ? -9.204 -5.841 -3.128 1.00 90.44 78 LEU A N 1
ATOM 588 C CA . LEU A 1 78 ? -8.938 -5.179 -4.412 1.00 90.44 78 LEU A CA 1
ATOM 589 C C . LEU A 1 78 ? -7.599 -5.609 -5.026 1.00 90.44 78 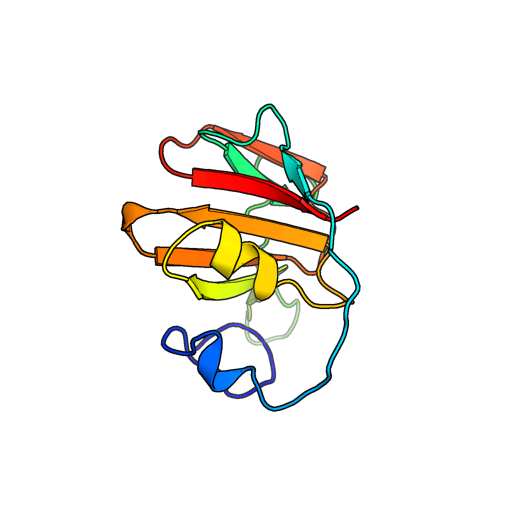LEU A C 1
ATOM 591 O O . LEU A 1 78 ? -7.376 -5.434 -6.225 1.00 90.44 78 LEU A O 1
ATOM 595 N N . CYS A 1 79 ? -6.712 -6.187 -4.218 1.00 92.31 79 CYS A N 1
ATOM 596 C CA . CYS A 1 79 ? -5.422 -6.685 -4.661 1.00 92.31 79 CYS A CA 1
ATOM 597 C C . CYS A 1 79 ? -5.613 -7.950 -5.509 1.00 92.31 79 CYS A C 1
ATOM 599 O O . CYS A 1 79 ? -5.843 -9.037 -4.996 1.00 92.31 79 CYS A O 1
ATOM 601 N N . GLY A 1 80 ? -5.559 -7.805 -6.834 1.00 88.31 80 GLY A N 1
ATOM 602 C CA . GLY A 1 80 ? -5.701 -8.914 -7.782 1.00 88.31 80 GLY A CA 1
ATOM 603 C C . GLY A 1 80 ? -4.435 -9.775 -7.935 1.00 88.31 80 GLY A C 1
ATOM 604 O O . GLY A 1 80 ? -3.475 -9.635 -7.177 1.00 88.31 80 GLY A O 1
ATOM 605 N N . PRO A 1 81 ? -4.381 -10.669 -8.941 1.00 87.69 81 PRO A N 1
ATOM 606 C CA . PRO A 1 81 ? -3.222 -11.533 -9.185 1.00 87.69 81 PRO A CA 1
ATOM 607 C C . PRO A 1 81 ? -1.902 -10.772 -9.368 1.00 87.69 81 PRO A C 1
ATOM 609 O O . PRO A 1 81 ? -0.908 -11.160 -8.767 1.00 87.69 81 PRO A O 1
ATOM 612 N N . SER A 1 82 ? -1.919 -9.670 -10.125 1.00 88.69 82 SER A N 1
ATOM 613 C CA . SER A 1 82 ? -0.746 -8.827 -10.413 1.00 88.69 82 SER A CA 1
ATOM 614 C C . SER A 1 82 ? -0.424 -7.802 -9.327 1.00 88.69 82 SER A C 1
ATOM 616 O O . SER A 1 82 ? 0.539 -7.061 -9.468 1.00 88.69 82 SER A O 1
ATOM 618 N N . CYS A 1 83 ? -1.242 -7.717 -8.278 1.00 93.69 83 CYS A N 1
ATOM 619 C CA . CYS A 1 83 ? -0.964 -6.835 -7.156 1.00 93.69 83 CYS A CA 1
ATOM 620 C C . CYS A 1 83 ? 0.101 -7.450 -6.238 1.00 93.69 83 CYS A C 1
ATOM 622 O O . CYS A 1 83 ? 0.076 -8.663 -5.986 1.00 93.69 83 CYS A O 1
ATOM 624 N N . THR A 1 84 ? 0.995 -6.598 -5.744 1.00 95.88 84 THR A N 1
ATOM 625 C CA . THR A 1 84 ? 2.129 -6.909 -4.858 1.00 95.88 84 THR A CA 1
ATOM 626 C C . THR A 1 84 ? 1.862 -6.527 -3.403 1.00 95.88 84 THR A C 1
ATOM 628 O O . THR A 1 84 ? 2.503 -7.066 -2.507 1.00 95.88 84 THR A O 1
ATOM 631 N N . GLY A 1 85 ? 0.898 -5.643 -3.144 1.00 97.19 85 GLY A N 1
ATOM 632 C CA . GLY A 1 85 ? 0.539 -5.214 -1.798 1.00 97.19 85 GLY A CA 1
ATOM 633 C C . GLY A 1 85 ? -0.460 -4.062 -1.784 1.00 97.19 85 GLY A C 1
ATOM 634 O O . GLY A 1 85 ? -0.956 -3.629 -2.828 1.00 97.19 85 GLY A O 1
ATOM 635 N N . VAL A 1 86 ? -0.781 -3.581 -0.586 1.00 97.94 86 VAL A N 1
ATOM 636 C CA . VAL A 1 86 ? -1.734 -2.487 -0.387 1.00 97.94 86 VAL A CA 1
ATOM 637 C C . VAL A 1 86 ? -1.262 -1.478 0.656 1.00 97.94 86 VAL A C 1
ATOM 639 O O . VAL A 1 86 ? -0.673 -1.849 1.675 1.00 97.94 86 VAL A O 1
ATOM 642 N N . GLU A 1 87 ? -1.607 -0.212 0.427 1.00 98.31 87 GLU A N 1
ATOM 643 C CA . GLU A 1 87 ? -1.580 0.851 1.434 1.00 98.31 87 GLU A CA 1
ATOM 644 C C . GLU A 1 87 ? -3.015 1.268 1.760 1.00 98.31 87 GLU A C 1
ATOM 646 O O . GLU A 1 87 ? -3.844 1.408 0.863 1.00 98.31 87 GLU A O 1
ATOM 651 N N . PHE A 1 88 ? -3.335 1.490 3.032 1.00 98.38 88 PHE A N 1
ATOM 652 C CA . PHE A 1 88 ? -4.682 1.880 3.429 1.00 98.38 88 PHE A CA 1
ATOM 653 C C . PHE A 1 88 ? -4.709 2.963 4.507 1.00 98.38 88 PHE A C 1
ATOM 655 O O . PHE A 1 88 ? -4.016 2.872 5.521 1.00 98.38 88 PHE A O 1
ATOM 662 N N . LYS A 1 89 ? -5.593 3.950 4.332 1.00 98.06 89 LYS A N 1
ATOM 663 C CA . LYS A 1 89 ? -5.865 5.017 5.303 1.00 98.06 89 LYS A CA 1
ATOM 664 C C . LYS A 1 89 ? -7.348 5.044 5.676 1.00 98.06 89 LYS A C 1
ATOM 666 O O . LYS A 1 89 ? -8.207 5.477 4.905 1.00 98.06 89 LYS A O 1
ATOM 671 N N . GLU A 1 90 ? -7.640 4.646 6.912 1.00 95.25 90 GLU A N 1
ATOM 672 C CA . GLU A 1 90 ? -9.007 4.425 7.415 1.00 95.25 90 GLU A CA 1
ATOM 673 C C . GLU A 1 90 ? -9.884 5.686 7.410 1.00 95.25 90 GLU A C 1
ATOM 675 O O . GLU A 1 90 ? -11.088 5.588 7.169 1.00 95.25 90 GLU A O 1
ATOM 680 N N . VAL A 1 91 ? -9.304 6.861 7.677 1.00 96.00 91 VAL A N 1
ATOM 681 C CA . VAL A 1 91 ? -10.056 8.125 7.805 1.00 96.00 91 VAL A CA 1
ATOM 682 C C . VAL A 1 91 ? -10.641 8.577 6.467 1.00 96.00 91 VAL A C 1
ATOM 684 O O . VAL A 1 91 ? -11.782 9.032 6.426 1.00 96.00 91 VAL A O 1
ATOM 687 N N . ASP A 1 92 ? -9.894 8.396 5.376 1.00 95.06 92 ASP A N 1
ATOM 688 C CA . ASP A 1 92 ? -10.289 8.879 4.045 1.00 95.06 92 ASP A CA 1
ATOM 689 C C . ASP A 1 92 ? -10.886 7.763 3.182 1.00 95.06 92 ASP A C 1
ATOM 691 O O . ASP A 1 92 ? -11.304 8.017 2.056 1.00 95.06 92 ASP A O 1
ATOM 695 N N . LYS A 1 93 ? -10.912 6.522 3.694 1.00 95.50 93 LYS A N 1
ATOM 696 C CA . LYS A 1 93 ? -11.271 5.322 2.919 1.00 95.50 93 LYS A CA 1
ATOM 697 C C . LYS A 1 93 ? -10.373 5.126 1.700 1.00 95.50 93 LYS A C 1
ATOM 699 O O . LYS A 1 93 ? -10.800 4.566 0.698 1.00 95.50 93 LYS A O 1
ATOM 704 N N . TYR A 1 94 ? -9.129 5.582 1.811 1.00 96.00 94 TYR A N 1
ATOM 705 C CA . TYR A 1 94 ? -8.141 5.597 0.742 1.00 96.00 94 TYR A CA 1
ATOM 706 C C . TYR A 1 94 ? -7.371 4.279 0.719 1.00 96.00 94 TYR A C 1
ATOM 708 O O . TYR A 1 94 ? -6.855 3.857 1.754 1.00 96.00 94 TYR A O 1
ATOM 716 N N . CYS A 1 95 ? -7.318 3.640 -0.445 1.00 97.00 95 CYS A N 1
ATOM 717 C C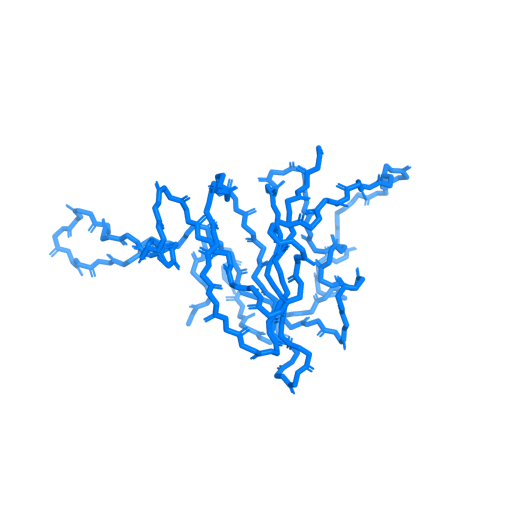A . CYS A 1 95 ? -6.633 2.375 -0.672 1.00 97.00 95 CYS A CA 1
ATOM 718 C C . CYS A 1 95 ? -5.733 2.491 -1.903 1.00 97.00 95 CYS A C 1
ATOM 720 O O . CYS A 1 95 ? -6.225 2.769 -2.995 1.00 97.00 95 CYS A O 1
ATOM 722 N N . GLU A 1 96 ? -4.440 2.246 -1.745 1.00 96.81 96 GLU A N 1
ATOM 723 C CA . GLU A 1 96 ? -3.528 2.034 -2.865 1.00 96.81 96 GLU A CA 1
ATOM 724 C C . GLU A 1 96 ? -3.358 0.540 -3.084 1.00 96.81 96 GLU A C 1
ATOM 726 O O . GLU A 1 96 ? -3.065 -0.205 -2.152 1.00 96.81 96 GLU A O 1
ATOM 731 N N . VAL A 1 97 ? -3.519 0.106 -4.327 1.00 95.94 97 VAL A N 1
ATOM 732 C CA . VAL A 1 97 ? -3.257 -1.264 -4.763 1.00 95.94 97 VAL A CA 1
ATOM 733 C C . VAL A 1 97 ? -2.004 -1.231 -5.618 1.00 95.94 97 VAL A C 1
ATOM 735 O O . VAL A 1 97 ? -2.048 -0.725 -6.743 1.00 95.94 97 VAL A O 1
ATOM 738 N N . TRP A 1 98 ? -0.907 -1.735 -5.061 1.00 95.56 98 TRP A N 1
ATOM 739 C CA . TRP A 1 98 ? 0.425 -1.700 -5.658 1.00 95.56 98 TRP A CA 1
ATOM 740 C C . TRP A 1 98 ? 0.615 -2.829 -6.666 1.00 95.56 98 TRP A C 1
ATOM 742 O O . TRP A 1 98 ? 0.141 -3.948 -6.461 1.00 95.56 98 TRP A O 1
ATOM 752 N N . PHE A 1 99 ? 1.301 -2.520 -7.763 1.00 93.25 99 PHE A N 1
ATOM 753 C CA . PHE A 1 99 ? 1.655 -3.451 -8.838 1.00 93.25 99 PHE A CA 1
ATOM 754 C C . PHE A 1 99 ? 3.167 -3.646 -8.947 1.00 93.25 99 PHE A C 1
ATOM 756 O O . PHE A 1 99 ? 3.615 -4.734 -9.306 1.00 93.25 99 PHE A O 1
ATOM 763 N N . ASP A 1 100 ? 3.945 -2.628 -8.579 1.00 92.44 100 ASP A N 1
ATOM 764 C CA . ASP A 1 100 ? 5.389 -2.765 -8.415 1.00 92.44 100 ASP A CA 1
ATOM 765 C C . ASP A 1 100 ? 5.732 -3.255 -6.998 1.00 92.44 100 ASP A C 1
ATOM 767 O O . ASP A 1 100 ? 4.937 -3.085 -6.067 1.00 92.44 100 ASP A O 1
ATOM 771 N N . PRO A 1 101 ? 6.902 -3.883 -6.784 1.00 94.25 101 PRO A N 1
ATOM 772 C CA . PRO A 1 101 ? 7.293 -4.368 -5.464 1.00 94.25 101 PRO A CA 1
ATOM 773 C C . PRO A 1 101 ? 7.408 -3.248 -4.420 1.00 94.25 101 PRO A C 1
ATOM 775 O O . PRO A 1 101 ? 8.137 -2.275 -4.616 1.00 94.25 101 PRO A O 1
ATOM 778 N N . ILE A 1 102 ? 6.775 -3.442 -3.261 1.00 96.31 102 ILE A N 1
ATOM 779 C CA . ILE A 1 102 ? 6.946 -2.575 -2.091 1.00 96.3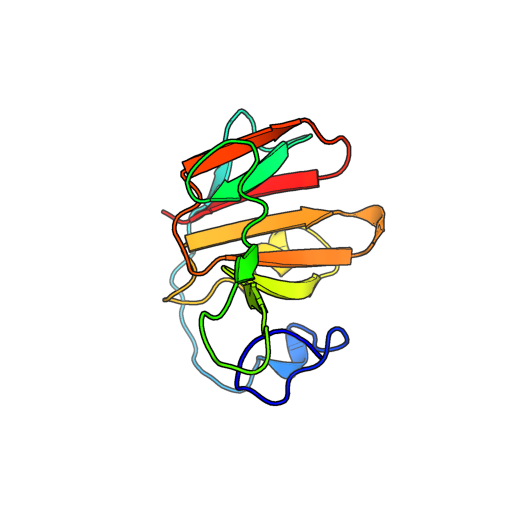1 102 ILE A CA 1
ATOM 780 C C . ILE A 1 102 ? 8.143 -3.103 -1.299 1.00 96.31 102 ILE A C 1
ATOM 782 O O . ILE A 1 102 ? 8.062 -4.160 -0.662 1.00 96.31 102 ILE A O 1
ATOM 786 N N . SER A 1 103 ? 9.274 -2.400 -1.375 1.00 95.62 103 SER A N 1
ATOM 787 C CA . SER A 1 103 ? 10.522 -2.823 -0.715 1.00 95.62 103 SER A CA 1
ATOM 788 C C . SER A 1 103 ? 10.864 -1.984 0.515 1.00 95.62 103 SER A C 1
ATOM 790 O O . SER A 1 103 ? 11.716 -2.389 1.304 1.00 95.62 103 SER A O 1
ATOM 792 N N . PHE A 1 104 ? 10.208 -0.834 0.693 1.00 97.31 104 PHE A N 1
ATOM 793 C CA . PHE A 1 104 ? 10.450 0.088 1.801 1.00 97.31 104 PHE A CA 1
ATOM 794 C C . PHE A 1 104 ? 9.135 0.603 2.392 1.00 97.31 104 PHE A C 1
ATOM 796 O O . PHE A 1 104 ? 8.069 0.515 1.782 1.00 97.31 104 PHE A O 1
ATOM 803 N N . THR A 1 105 ? 9.220 1.193 3.583 1.00 97.81 105 THR A N 1
ATOM 804 C CA . THR A 1 105 ? 8.132 1.980 4.169 1.00 97.81 105 THR A CA 1
ATOM 805 C C . THR A 1 105 ? 8.645 3.329 4.660 1.00 97.81 105 THR A C 1
ATOM 807 O O . THR A 1 105 ? 9.851 3.552 4.775 1.00 97.81 105 THR A O 1
ATOM 810 N N . ASN A 1 106 ? 7.730 4.248 4.963 1.00 97.50 106 ASN A N 1
ATOM 811 C CA . ASN A 1 106 ? 8.040 5.466 5.711 1.00 97.50 106 ASN A CA 1
ATOM 812 C C . ASN A 1 106 ? 7.025 5.669 6.851 1.00 97.50 106 ASN A C 1
ATOM 814 O O . ASN A 1 106 ? 5.926 5.115 6.823 1.00 97.50 106 ASN A O 1
ATOM 818 N N . ASN A 1 107 ? 7.389 6.443 7.875 1.00 97.62 107 ASN A N 1
ATOM 819 C CA . ASN A 1 107 ? 6.526 6.707 9.026 1.00 97.62 107 ASN A CA 1
ATOM 820 C C . ASN A 1 107 ? 5.427 7.712 8.660 1.00 97.62 107 ASN A C 1
ATOM 822 O O . ASN A 1 107 ? 5.718 8.871 8.358 1.00 97.62 107 ASN A O 1
ATOM 826 N N . MET A 1 108 ? 4.164 7.305 8.773 1.00 96.88 108 MET A N 1
ATOM 827 C CA . MET A 1 108 ? 3.021 8.210 8.679 1.00 96.88 108 MET A CA 1
ATOM 828 C C . MET A 1 108 ? 1.818 7.652 9.444 1.00 96.88 108 MET A C 1
ATOM 830 O O . MET A 1 108 ? 1.235 6.633 9.082 1.00 96.88 108 MET A O 1
ATOM 834 N N . SER A 1 109 ? 1.425 8.339 10.515 1.00 97.31 109 SER A N 1
ATOM 835 C CA . SER A 1 109 ? 0.317 7.904 11.367 1.00 97.31 109 SER A CA 1
ATOM 836 C C . SER A 1 109 ? -1.010 7.831 10.608 1.00 97.31 109 SER A C 1
ATOM 838 O O . SER A 1 109 ? -1.349 8.728 9.837 1.00 97.31 109 SER A O 1
ATOM 840 N N . GLY A 1 110 ? -1.794 6.787 10.888 1.00 96.25 110 GLY A N 1
ATOM 841 C CA . GLY A 1 110 ? -3.110 6.568 10.279 1.00 96.25 110 GLY A CA 1
ATOM 842 C C . GLY A 1 110 ? -3.084 5.832 8.937 1.00 96.25 110 GLY A C 1
ATOM 843 O O . GLY A 1 110 ? -4.155 5.570 8.388 1.00 96.25 110 GLY A O 1
ATOM 844 N N . TYR A 1 111 ? -1.894 5.485 8.444 1.00 98.19 111 TYR A N 1
ATOM 845 C CA . TYR A 1 111 ? -1.689 4.635 7.277 1.00 98.19 111 TYR A CA 1
ATOM 846 C C . TYR A 1 111 ? -1.255 3.232 7.680 1.00 98.19 111 TYR A C 1
ATOM 848 O O . TYR A 1 111 ? -0.713 3.014 8.767 1.00 98.19 111 TYR A O 1
ATOM 856 N N . GLN A 1 112 ? -1.530 2.292 6.789 1.00 98.50 112 GLN A N 1
ATOM 857 C CA . GLN A 1 112 ? -1.279 0.877 6.964 1.00 98.50 112 GLN A CA 1
ATOM 858 C C . GLN A 1 112 ? -0.656 0.296 5.697 1.00 98.50 112 GLN A C 1
ATOM 860 O O . GLN A 1 112 ? -1.290 0.378 4.650 1.00 98.50 112 GLN A O 1
ATOM 865 N N . CYS A 1 113 ? 0.526 -0.322 5.789 1.00 98.38 113 CYS A N 1
ATOM 866 C CA . CYS A 1 113 ? 1.235 -0.890 4.635 1.00 98.38 113 CYS A CA 1
ATOM 867 C C . CYS A 1 113 ? 1.433 -2.409 4.749 1.00 98.38 113 CYS A C 1
ATOM 869 O O . CYS A 1 113 ? 1.945 -2.911 5.757 1.00 98.38 113 CYS A O 1
ATOM 871 N N . TYR A 1 114 ? 1.045 -3.139 3.701 1.00 98.31 114 TYR A N 1
ATOM 872 C CA . TYR A 1 114 ? 1.086 -4.600 3.661 1.00 98.31 114 TYR A CA 1
ATOM 873 C C . TYR A 1 114 ? 1.574 -5.117 2.308 1.00 98.31 114 TYR A C 1
ATOM 875 O O . TYR A 1 114 ? 1.049 -4.726 1.268 1.00 98.31 114 TYR A O 1
ATOM 883 N N . ASN A 1 115 ? 2.502 -6.074 2.332 1.00 96.50 115 ASN A N 1
ATOM 884 C CA . ASN A 1 115 ? 2.853 -6.872 1.158 1.00 96.50 115 ASN A CA 1
ATOM 885 C C . ASN A 1 115 ? 1.917 -8.067 1.024 1.00 96.50 115 ASN A C 1
ATOM 887 O O . ASN A 1 115 ? 1.465 -8.624 2.025 1.00 96.50 115 ASN A O 1
ATOM 891 N N . LYS A 1 116 ? 1.662 -8.476 -0.212 1.00 93.69 116 LYS A N 1
ATOM 892 C CA . LYS A 1 116 ? 1.010 -9.741 -0.535 1.00 93.69 116 LYS A CA 1
ATOM 893 C C . LYS A 1 116 ? 2.074 -10.831 -0.696 1.00 93.69 116 LYS A C 1
ATOM 895 O O . LYS A 1 116 ? 3.102 -10.590 -1.326 1.00 93.69 116 LYS A O 1
ATOM 900 N N . GLU A 1 117 ? 1.824 -11.999 -0.104 1.00 81.69 117 GLU A N 1
ATOM 901 C CA . GLU A 1 117 ? 2.670 -13.198 -0.261 1.00 81.69 117 GLU A CA 1
ATOM 902 C C . GLU A 1 117 ? 2.508 -13.875 -1.629 1.00 81.69 117 GLU A C 1
ATOM 904 O O . GLU A 1 117 ? 1.374 -13.881 -2.173 1.00 81.69 117 GLU A O 1
#

Organism: NCBI:txid141414

Secondary structure (DSSP, 8-state):
--SSSS---TT--HHHHTTS--------EEEEEEEEEEEEESSSTT--SEEEE-STT-EEEESEEEEE-SSHHHHHHH--TT--EEEEETTTTEEEEE-S---EEEEEEEEEEEEE-

Sequence (117 aa):
VAGCWDDRTITDTVDNARRVLPTTEKMTFQPLDGGDGRVCRGSHEQDDGTGELGGINGGREWAYSIWTAKNLAECMTLCGPSCTGVEFKEVDKYCEVWFDPISFTNNMSGYQCYNKE